Protein AF-A0AAW5EPS3-F1 (afdb_monomer_lite)

Organism: Novacetimonas hansenii (NCBI:txid436)

pLDDT: mean 77.71, std 15.54, range [30.34, 93.38]

Structure (mmCIF, N/CA/C/O backbone):
data_AF-A0AAW5EPS3-F1
#
_entry.id   AF-A0AAW5EPS3-F1
#
loop_
_atom_site.group_PDB
_atom_site.id
_atom_site.type_symbol
_atom_site.label_atom_id
_atom_site.label_alt_id
_atom_site.label_comp_id
_atom_site.label_asym_id
_atom_site.label_entity_id
_atom_site.label_seq_id
_atom_site.pdbx_PDB_ins_code
_atom_site.Cartn_x
_atom_site.Cartn_y
_atom_site.Cartn_z
_atom_site.occupancy
_atom_site.B_iso_or_equiv
_atom_site.auth_seq_id
_atom_site.auth_comp_id
_atom_site.auth_asym_id
_atom_site.auth_atom_id
_atom_site.pdbx_PDB_model_num
ATOM 1 N N . MET A 1 1 ? -20.602 9.714 -17.953 1.00 30.34 1 MET A N 1
ATOM 2 C CA . MET A 1 1 ? -19.428 8.953 -18.424 1.00 30.34 1 MET A CA 1
ATOM 3 C C . MET A 1 1 ? -18.838 8.297 -17.198 1.00 30.34 1 MET A C 1
ATOM 5 O O . MET A 1 1 ? -18.565 9.016 -16.251 1.00 30.34 1 MET A O 1
ATOM 9 N N . ALA A 1 2 ? -18.784 6.967 -17.155 1.00 32.94 2 ALA A N 1
ATOM 10 C CA . ALA A 1 2 ? -18.111 6.269 -16.069 1.00 32.94 2 ALA A CA 1
ATOM 11 C C . ALA A 1 2 ? -16.612 6.440 -16.312 1.00 32.94 2 ALA A C 1
ATOM 13 O O . ALA A 1 2 ? -16.101 5.952 -17.317 1.00 32.94 2 ALA A O 1
ATOM 14 N N . GLU A 1 3 ? -15.950 7.225 -15.469 1.00 43.50 3 GLU A N 1
ATOM 15 C CA . GLU A 1 3 ? -14.495 7.253 -15.432 1.00 43.50 3 GLU A CA 1
ATOM 16 C C . GLU A 1 3 ? -14.051 5.831 -15.085 1.00 43.50 3 GLU A C 1
ATOM 18 O O . GLU A 1 3 ? -14.301 5.343 -13.983 1.00 43.50 3 GLU A O 1
ATOM 23 N N . GLU A 1 4 ? -13.492 5.117 -16.064 1.00 44.28 4 GLU A N 1
ATOM 24 C CA . GLU A 1 4 ? -12.778 3.872 -15.809 1.00 44.28 4 GLU A CA 1
ATOM 25 C C . GLU A 1 4 ? -11.588 4.230 -14.924 1.00 44.28 4 GLU A C 1
ATOM 27 O O . GLU A 1 4 ? -10.543 4.677 -15.393 1.00 44.28 4 GLU A O 1
ATOM 32 N N . ILE A 1 5 ? -11.781 4.090 -13.616 1.00 52.78 5 ILE A N 1
ATOM 33 C CA . ILE A 1 5 ? -10.712 4.116 -12.627 1.00 52.78 5 ILE A CA 1
ATOM 34 C C . ILE A 1 5 ? -9.777 2.969 -13.010 1.00 52.78 5 ILE A C 1
ATOM 36 O O . ILE A 1 5 ? -10.083 1.799 -12.787 1.00 52.78 5 ILE A O 1
ATOM 40 N N . HIS A 1 6 ? -8.677 3.288 -13.686 1.00 59.16 6 HIS A N 1
ATOM 41 C CA . HIS A 1 6 ? -7.654 2.314 -14.034 1.00 59.16 6 HIS A CA 1
ATOM 42 C C . HIS A 1 6 ? -6.899 1.941 -12.759 1.00 59.16 6 HIS A C 1
ATOM 44 O O . HIS A 1 6 ? -5.887 2.528 -12.384 1.00 59.16 6 HIS A O 1
ATOM 50 N N . GLU A 1 7 ? -7.442 0.952 -12.066 1.00 67.50 7 GLU A N 1
ATOM 51 C CA . GLU A 1 7 ? -6.835 0.329 -10.904 1.00 67.50 7 GLU A CA 1
ATOM 52 C C . GLU A 1 7 ? -5.522 -0.352 -11.304 1.00 67.50 7 GLU A C 1
ATOM 54 O O . GLU A 1 7 ? -5.514 -1.332 -12.051 1.00 67.50 7 GLU A O 1
ATOM 59 N N . ILE A 1 8 ? -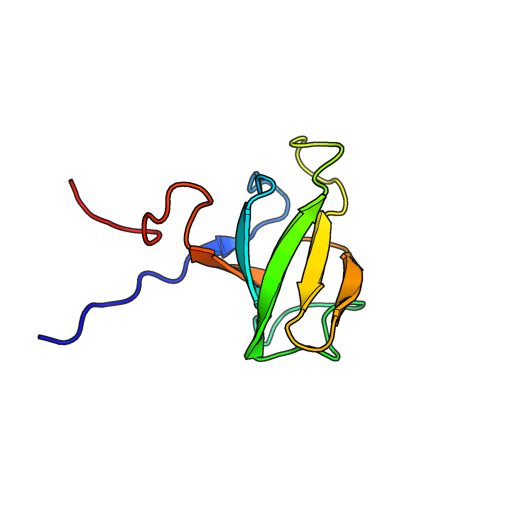4.390 0.154 -10.811 1.00 79.06 8 ILE A N 1
ATOM 60 C CA . ILE A 1 8 ? -3.093 -0.491 -11.041 1.00 79.06 8 ILE A CA 1
ATOM 61 C C . ILE A 1 8 ? -2.821 -1.433 -9.878 1.00 79.06 8 ILE A C 1
ATOM 63 O O . ILE A 1 8 ? -2.465 -0.998 -8.782 1.00 79.06 8 ILE A O 1
ATOM 67 N N . VAL A 1 9 ? -2.942 -2.736 -10.128 1.00 83.69 9 VAL A N 1
ATOM 68 C CA . VAL A 1 9 ? -2.493 -3.750 -9.171 1.00 83.69 9 VAL A CA 1
ATOM 69 C C . VAL A 1 9 ? -0.974 -3.663 -9.046 1.00 83.69 9 VAL A C 1
ATOM 71 O O . VAL A 1 9 ? -0.223 -3.800 -10.014 1.00 83.69 9 VAL A O 1
ATOM 74 N N . LEU A 1 10 ? -0.518 -3.405 -7.830 1.00 83.31 10 LEU A N 1
ATOM 75 C CA . LEU A 1 10 ? 0.880 -3.290 -7.482 1.00 83.31 10 LEU A CA 1
ATOM 76 C C . LEU A 1 10 ? 1.531 -4.666 -7.493 1.00 83.31 10 LEU A C 1
ATOM 78 O O . LEU A 1 10 ? 1.047 -5.634 -6.904 1.00 83.31 10 LEU A O 1
ATOM 82 N N . THR A 1 11 ? 2.680 -4.724 -8.154 1.00 80.31 11 THR A N 1
ATOM 83 C CA . THR A 1 11 ? 3.563 -5.886 -8.149 1.00 80.31 11 THR A CA 1
ATOM 84 C C . THR A 1 11 ? 4.697 -5.648 -7.158 1.00 80.31 11 THR A C 1
ATOM 86 O O . THR A 1 11 ? 4.947 -4.520 -6.729 1.00 80.31 11 THR A O 1
ATOM 89 N N . GLU A 1 12 ? 5.455 -6.691 -6.830 1.00 74.62 12 GLU A N 1
ATOM 90 C CA . GLU A 1 12 ? 6.671 -6.580 -6.009 1.00 74.62 12 GLU A CA 1
ATOM 91 C C . GLU A 1 12 ? 7.685 -5.542 -6.530 1.00 74.62 12 GLU A C 1
ATOM 93 O O . GLU A 1 12 ? 8.464 -4.982 -5.753 1.00 74.62 12 GLU A O 1
ATOM 98 N N . ASN A 1 13 ? 7.651 -5.246 -7.832 1.00 73.38 13 ASN A N 1
ATOM 99 C CA . ASN A 1 13 ? 8.558 -4.321 -8.503 1.00 73.38 13 ASN A CA 1
ATOM 100 C C . ASN A 1 13 ? 8.029 -2.890 -8.585 1.00 73.38 13 ASN A C 1
ATOM 102 O O . ASN A 1 13 ? 8.790 -1.994 -8.962 1.00 73.38 13 ASN A O 1
ATOM 106 N N . THR A 1 14 ? 6.759 -2.661 -8.251 1.00 77.75 14 THR A N 1
ATOM 107 C CA . THR A 1 14 ? 6.192 -1.319 -8.312 1.00 77.75 14 THR A CA 1
ATOM 108 C C . THR A 1 14 ? 6.781 -0.459 -7.198 1.00 77.75 14 THR A C 1
ATOM 110 O O . THR A 1 14 ? 6.882 -0.885 -6.046 1.00 77.75 14 THR A O 1
ATOM 113 N N . ILE A 1 15 ? 7.208 0.750 -7.551 1.00 78.56 15 ILE A N 1
ATOM 114 C CA . ILE A 1 15 ? 7.714 1.726 -6.589 1.00 78.56 15 ILE A CA 1
ATOM 115 C C . ILE A 1 15 ? 6.510 2.478 -6.030 1.00 78.56 15 ILE A C 1
ATOM 117 O O . ILE A 1 15 ? 5.729 3.033 -6.796 1.00 78.56 15 ILE A O 1
ATOM 121 N N . LEU A 1 16 ? 6.383 2.472 -4.706 1.00 81.00 16 LEU A N 1
ATOM 122 C CA . LEU A 1 16 ? 5.441 3.300 -3.965 1.00 81.00 16 LEU A CA 1
ATOM 123 C C . LEU A 1 16 ? 6.216 4.411 -3.278 1.00 81.00 16 LEU A C 1
ATOM 125 O O . LEU A 1 16 ? 7.248 4.155 -2.651 1.00 81.00 16 LEU A O 1
ATOM 129 N N . LEU A 1 17 ? 5.698 5.621 -3.372 1.00 84.44 17 LEU A N 1
ATOM 130 C CA . LEU A 1 17 ? 6.238 6.796 -2.721 1.00 84.44 17 LEU A CA 1
ATOM 131 C C . LEU A 1 17 ? 5.394 7.150 -1.492 1.00 84.44 17 LEU A C 1
ATOM 133 O O . LEU A 1 17 ? 4.185 6.898 -1.466 1.00 84.44 17 LEU A O 1
ATOM 137 N N . PRO A 1 18 ? 6.005 7.738 -0.450 1.00 87.00 18 PRO A N 1
ATOM 138 C CA . PRO A 1 18 ? 5.248 8.281 0.666 1.00 87.00 18 PRO A CA 1
ATOM 139 C C . PRO A 1 18 ? 4.259 9.330 0.152 1.00 87.00 18 PRO A C 1
ATOM 141 O O . PRO A 1 18 ? 4.646 10.276 -0.532 1.00 87.00 18 PRO A O 1
ATOM 144 N N . GLY A 1 19 ? 2.983 9.163 0.477 1.00 85.50 19 GLY A N 1
ATOM 145 C CA . GLY A 1 19 ? 1.894 9.984 -0.040 1.00 85.50 19 GLY A CA 1
ATOM 146 C C . GLY A 1 19 ? 0.946 9.245 -0.978 1.00 85.50 19 GLY A C 1
ATOM 147 O O . GLY A 1 19 ? -0.225 9.618 -1.006 1.00 85.50 19 GLY A O 1
ATOM 148 N N . ASP A 1 20 ? 1.410 8.199 -1.670 1.00 88.00 20 ASP A N 1
ATOM 149 C CA . ASP A 1 20 ? 0.572 7.392 -2.563 1.00 88.00 20 ASP A CA 1
ATOM 150 C C . ASP A 1 20 ? -0.565 6.724 -1.777 1.00 88.00 20 ASP A C 1
ATOM 152 O O . ASP A 1 20 ? -0.349 6.172 -0.689 1.00 88.00 20 ASP A O 1
ATOM 156 N N . LYS A 1 21 ? -1.776 6.751 -2.333 1.00 89.25 21 LYS A N 1
ATOM 157 C CA . LYS A 1 21 ? -2.929 6.030 -1.795 1.00 89.25 21 LYS A CA 1
ATOM 158 C C . LYS A 1 21 ? -3.079 4.696 -2.493 1.00 89.25 21 LYS A C 1
ATOM 160 O O . LYS A 1 21 ? -2.991 4.579 -3.717 1.00 89.25 21 LYS A O 1
ATOM 165 N N . VAL A 1 22 ? -3.330 3.686 -1.680 1.00 89.50 22 VAL A N 1
ATOM 166 C CA . VAL A 1 22 ? -3.522 2.318 -2.120 1.00 89.50 22 VAL A CA 1
ATOM 167 C C . VAL A 1 22 ? -4.777 1.747 -1.488 1.00 89.50 22 VAL A C 1
ATOM 169 O O . VAL A 1 22 ? -5.099 2.035 -0.339 1.00 89.50 22 VAL A O 1
ATOM 172 N N . ARG A 1 23 ? -5.457 0.878 -2.216 1.00 91.75 23 ARG A N 1
ATOM 173 C CA . ARG A 1 23 ? -6.494 0.001 -1.695 1.00 91.75 23 ARG A CA 1
ATOM 174 C C . ARG A 1 23 ? -5.942 -1.403 -1.562 1.00 91.75 23 ARG A C 1
ATOM 176 O O . ARG A 1 23 ? -5.153 -1.859 -2.387 1.00 91.75 23 ARG A O 1
ATOM 183 N N . VAL A 1 24 ? -6.354 -2.113 -0.529 1.00 90.12 24 VAL A N 1
ATOM 184 C CA . VAL A 1 24 ? -5.969 -3.512 -0.366 1.00 90.12 24 VAL A CA 1
ATOM 185 C C . VAL A 1 24 ? -6.830 -4.381 -1.277 1.00 90.12 24 VAL A C 1
ATOM 187 O O . VAL A 1 24 ? -8.047 -4.454 -1.099 1.00 90.12 24 VAL A O 1
ATOM 190 N N . GLY A 1 25 ? -6.201 -5.040 -2.250 1.00 87.50 25 GLY A N 1
ATOM 191 C CA . GLY A 1 25 ? -6.886 -5.956 -3.153 1.00 87.50 25 GLY A CA 1
ATOM 192 C C . GLY A 1 25 ? -7.301 -7.270 -2.473 1.00 87.50 25 GLY A C 1
ATOM 193 O O . GLY A 1 25 ? -6.761 -7.633 -1.423 1.00 87.50 25 GLY A O 1
ATOM 194 N N . PRO A 1 26 ? -8.247 -8.013 -3.072 1.00 84.19 26 PRO A N 1
ATOM 195 C CA . PRO A 1 26 ? -8.742 -9.279 -2.526 1.00 84.19 26 PRO A CA 1
ATOM 196 C C . PR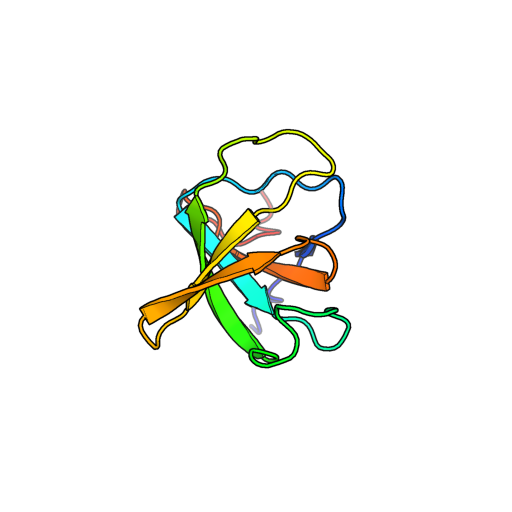O A 1 26 ? -7.675 -10.385 -2.490 1.00 84.19 26 PRO A C 1
ATOM 198 O O . PRO A 1 26 ? -7.726 -11.258 -1.626 1.00 84.19 26 PRO A O 1
ATOM 201 N N . ASP A 1 27 ? -6.685 -10.318 -3.382 1.00 81.31 27 ASP A N 1
ATOM 202 C CA . ASP A 1 27 ? -5.591 -11.289 -3.506 1.00 81.31 27 ASP A CA 1
ATOM 203 C C . ASP A 1 27 ? -4.375 -10.969 -2.619 1.00 81.31 27 ASP A C 1
ATOM 205 O O . ASP A 1 27 ? -3.315 -11.592 -2.742 1.00 81.31 27 ASP A O 1
ATOM 209 N N . VAL A 1 28 ? -4.486 -9.992 -1.712 1.00 84.75 28 VAL A N 1
ATOM 210 C CA . VAL A 1 28 ? -3.373 -9.638 -0.830 1.00 84.75 28 VAL A CA 1
ATOM 211 C C . VAL A 1 28 ? -3.079 -10.757 0.176 1.00 84.75 28 VAL A C 1
ATOM 213 O O . VAL A 1 28 ? -3.966 -11.412 0.731 1.00 84.75 28 VAL A O 1
ATOM 216 N N . SER A 1 29 ? -1.799 -10.921 0.496 1.00 81.12 29 SER A N 1
ATOM 217 C CA . SER A 1 29 ? -1.359 -11.786 1.590 1.00 81.12 29 SER A CA 1
ATOM 218 C C . SER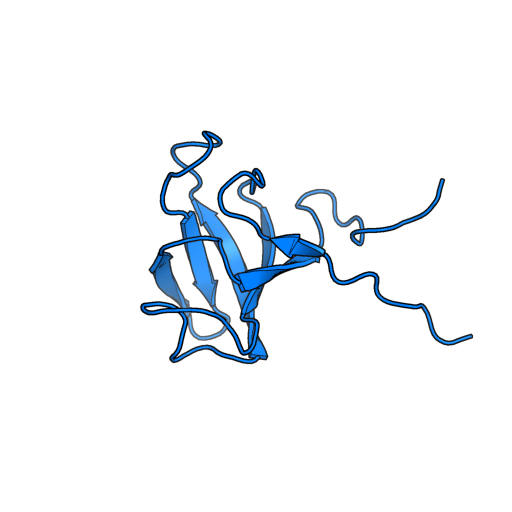 A 1 29 ? -1.265 -11.039 2.928 1.00 81.12 29 SER A C 1
ATOM 220 O O . SER A 1 29 ? -1.370 -9.813 3.011 1.00 81.12 29 SER A O 1
ATOM 222 N N . SER A 1 30 ? -1.061 -11.795 4.012 1.00 80.50 30 SER A N 1
ATOM 223 C CA . SER A 1 30 ? -0.701 -11.227 5.318 1.00 80.50 30 SER A CA 1
ATOM 224 C C . SER A 1 30 ? 0.516 -10.295 5.170 1.00 80.50 30 SER A C 1
ATOM 226 O O . SER A 1 30 ? 1.435 -10.637 4.419 1.00 80.50 30 SER A O 1
ATOM 228 N N . PRO A 1 31 ? 0.565 -9.135 5.847 1.00 84.69 31 PRO A N 1
ATOM 229 C CA . PRO A 1 31 ? -0.323 -8.688 6.929 1.00 84.69 31 PRO A CA 1
ATOM 230 C C . PRO A 1 31 ? -1.529 -7.834 6.511 1.00 84.69 31 PRO A C 1
ATOM 232 O O . PRO A 1 31 ? -2.350 -7.509 7.361 1.00 84.69 31 PRO A O 1
ATOM 235 N N . PHE A 1 32 ? -1.691 -7.493 5.232 1.00 87.12 32 PHE A N 1
ATOM 236 C CA . PHE A 1 32 ? -2.783 -6.613 4.788 1.00 87.12 32 PHE A CA 1
ATOM 237 C C . PHE A 1 32 ? -4.135 -7.321 4.641 1.00 87.12 32 PHE A C 1
ATOM 239 O O . PHE A 1 32 ? -5.154 -6.665 4.471 1.00 87.12 32 PHE A O 1
ATOM 246 N N . LYS A 1 33 ? -4.179 -8.654 4.751 1.00 86.94 33 LYS A N 1
ATOM 247 C CA . LYS A 1 33 ? -5.405 -9.453 4.582 1.00 86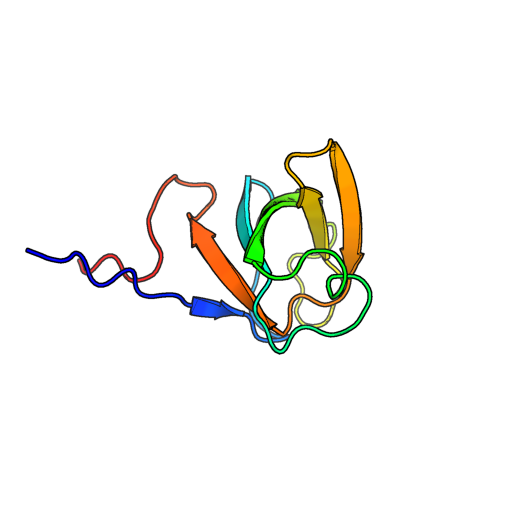.94 33 LYS A CA 1
ATOM 248 C C . LYS A 1 33 ? -6.564 -9.035 5.503 1.00 86.94 33 LYS A C 1
ATOM 250 O O . LYS A 1 33 ? -7.720 -9.198 5.133 1.00 86.94 33 LYS A O 1
ATOM 255 N N . SER A 1 34 ? -6.281 -8.490 6.687 1.00 87.75 34 SER A N 1
ATOM 256 C CA . SER A 1 34 ? -7.315 -7.971 7.601 1.00 87.75 34 SER A CA 1
ATOM 257 C C . SER A 1 34 ? -7.945 -6.653 7.139 1.00 87.75 34 SER A C 1
ATOM 259 O O . SER A 1 34 ? -8.936 -6.229 7.721 1.00 87.75 34 SER A O 1
ATOM 261 N N . LYS A 1 35 ? -7.372 -6.023 6.112 1.00 88.88 35 LYS A N 1
ATOM 262 C CA . LYS A 1 35 ? -7.713 -4.699 5.592 1.00 88.88 35 LYS A CA 1
ATOM 263 C C . LYS A 1 35 ? -8.217 -4.739 4.148 1.00 88.88 35 LYS A C 1
ATOM 265 O O . LYS A 1 35 ? -8.184 -3.723 3.471 1.00 88.88 35 LYS A O 1
ATOM 270 N N . ILE A 1 36 ? -8.651 -5.901 3.647 1.00 88.62 36 ILE A N 1
ATOM 271 C CA . ILE A 1 36 ? -9.162 -6.055 2.271 1.00 88.62 36 ILE A CA 1
ATOM 272 C C . ILE A 1 36 ? -10.279 -5.042 1.993 1.00 88.62 36 ILE A C 1
ATOM 274 O O . ILE A 1 36 ? -11.186 -4.875 2.805 1.00 88.62 36 ILE A O 1
ATOM 278 N N . ASN A 1 37 ? -10.220 -4.404 0.821 1.00 87.19 37 ASN A N 1
ATOM 279 C CA . ASN A 1 37 ? -11.088 -3.307 0.382 1.00 87.19 37 ASN A CA 1
ATOM 280 C C . ASN A 1 37 ? -10.970 -2.007 1.192 1.00 87.19 37 ASN A C 1
ATOM 282 O O . ASN A 1 37 ? -11.659 -1.044 0.862 1.00 87.19 37 ASN A O 1
ATOM 286 N N . GLU A 1 38 ? -10.096 -1.935 2.199 1.00 90.12 38 GLU A N 1
ATOM 287 C CA . GLU A 1 38 ? -9.782 -0.671 2.859 1.00 90.12 38 GLU A CA 1
ATOM 288 C C . GLU A 1 38 ? -8.732 0.112 2.072 1.00 90.12 38 GLU A C 1
ATOM 290 O O . GLU A 1 38 ? -7.823 -0.444 1.443 1.00 90.12 38 GLU A O 1
ATOM 295 N N . GLU A 1 39 ? -8.867 1.432 2.136 1.00 90.75 39 GLU A N 1
ATOM 296 C CA . GLU A 1 39 ? -7.869 2.366 1.644 1.00 90.75 39 GLU A CA 1
ATOM 297 C C . GLU A 1 39 ? -6.837 2.662 2.726 1.00 90.75 39 GLU A C 1
ATOM 299 O O . GLU A 1 39 ? -7.136 2.771 3.919 1.00 90.75 39 GLU A O 1
ATOM 304 N N . GLY A 1 40 ? -5.605 2.828 2.281 1.00 91.31 40 GLY A N 1
ATOM 305 C CA . GLY A 1 40 ? -4.501 3.246 3.105 1.00 91.31 40 GLY A CA 1
ATOM 306 C C . GLY A 1 40 ? -3.561 4.151 2.330 1.00 91.31 40 GLY A C 1
ATOM 307 O O . GLY A 1 40 ? -3.538 4.196 1.101 1.00 91.31 40 GLY A O 1
ATOM 308 N N . LYS A 1 41 ? -2.768 4.897 3.077 1.00 91.56 41 LYS A N 1
ATOM 309 C CA . LYS A 1 41 ? -1.767 5.809 2.555 1.00 91.56 41 LYS A CA 1
ATOM 310 C C . LYS A 1 41 ? -0.390 5.242 2.836 1.00 91.56 41 LYS A C 1
ATOM 312 O O . LYS A 1 41 ? -0.079 4.894 3.974 1.00 91.56 41 LYS A O 1
ATOM 317 N N . CYS A 1 42 ? 0.454 5.177 1.820 1.00 89.25 42 CYS A N 1
ATOM 318 C CA . CYS A 1 42 ? 1.866 4.899 2.014 1.00 89.25 42 CYS A CA 1
ATOM 319 C C . CYS A 1 42 ? 2.472 6.049 2.828 1.00 89.25 42 CYS A C 1
ATOM 321 O O . CYS A 1 42 ? 2.463 7.196 2.382 1.00 89.25 42 CYS A O 1
ATOM 323 N N . ILE A 1 43 ? 2.948 5.769 4.038 1.00 88.00 43 ILE A N 1
ATOM 324 C CA . ILE A 1 43 ? 3.542 6.797 4.913 1.00 88.00 43 ILE A CA 1
ATOM 325 C C . ILE A 1 43 ? 5.052 6.685 5.006 1.00 88.00 43 ILE A C 1
ATOM 327 O O . ILE A 1 43 ? 5.724 7.664 5.310 1.00 88.00 43 ILE A O 1
ATOM 331 N N . ASP A 1 44 ? 5.582 5.499 4.743 1.00 76.88 44 ASP A N 1
ATOM 332 C CA . ASP A 1 44 ? 6.994 5.237 4.888 1.00 76.88 44 ASP A CA 1
ATOM 333 C C . ASP A 1 44 ? 7.431 4.190 3.865 1.00 76.88 44 ASP A C 1
ATOM 335 O O . ASP A 1 44 ? 6.897 3.078 3.769 1.00 76.88 44 ASP A O 1
ATOM 339 N N . ALA A 1 45 ? 8.407 4.607 3.069 1.00 62.50 45 ALA A N 1
ATOM 340 C CA . ALA A 1 45 ? 8.958 3.863 1.954 1.00 62.50 45 ALA A CA 1
ATOM 341 C C . ALA A 1 45 ? 10.482 3.824 2.079 1.00 62.50 45 ALA A C 1
ATOM 343 O O . ALA A 1 45 ? 11.165 4.088 1.094 1.00 62.50 45 ALA A O 1
ATOM 344 N N . VAL A 1 46 ? 11.040 3.528 3.268 1.00 50.31 46 VAL A N 1
ATOM 345 C CA . VAL A 1 46 ? 12.504 3.626 3.529 1.00 50.31 46 VAL A CA 1
ATOM 346 C C . VAL A 1 46 ? 13.370 2.865 2.524 1.00 50.31 46 VAL A C 1
ATOM 348 O O . VAL A 1 46 ? 14.577 3.051 2.490 1.00 50.31 46 VAL A O 1
ATOM 351 N N . ASN A 1 47 ? 12.790 2.045 1.653 1.00 49.03 47 ASN A N 1
ATOM 352 C CA . ASN A 1 47 ? 13.396 1.829 0.356 1.00 49.03 47 ASN A CA 1
ATOM 353 C C . ASN A 1 47 ? 12.343 1.857 -0.762 1.00 49.03 47 ASN A C 1
ATOM 355 O O . ASN A 1 47 ? 11.660 0.853 -0.979 1.00 49.03 47 ASN A O 1
ATOM 359 N N . SER A 1 48 ? 12.335 2.913 -1.583 1.00 50.81 48 SER A N 1
ATOM 360 C CA . SER A 1 48 ? 11.840 2.907 -2.978 1.00 50.81 48 SER A CA 1
ATOM 361 C C . SER A 1 48 ? 12.601 1.910 -3.880 1.00 50.81 48 SER A C 1
ATOM 363 O O . SER A 1 48 ? 12.723 2.099 -5.088 1.00 50.81 48 SER A O 1
ATOM 365 N N . SER A 1 49 ? 13.136 0.838 -3.295 1.00 55.59 49 SER A N 1
ATOM 366 C CA . SER A 1 49 ? 13.797 -0.272 -3.954 1.00 55.59 49 SER A CA 1
ATOM 367 C C . SER A 1 49 ? 12.799 -1.415 -4.124 1.00 55.59 49 SER A C 1
ATOM 369 O O . SER A 1 49 ? 11.943 -1.709 -3.274 1.00 55.59 49 SER A O 1
ATOM 371 N N . ARG A 1 50 ? 12.909 -2.075 -5.272 1.00 64.06 50 ARG A N 1
ATOM 372 C CA . ARG A 1 50 ? 12.137 -3.268 -5.627 1.00 64.06 50 ARG A CA 1
ATOM 373 C C . ARG A 1 50 ? 12.303 -4.348 -4.542 1.00 64.06 50 ARG A C 1
ATOM 375 O O . ARG A 1 50 ? 13.380 -4.476 -3.970 1.00 64.06 50 ARG A O 1
ATOM 382 N N . GLY A 1 51 ? 11.226 -5.065 -4.216 1.00 65.62 51 GLY A N 1
ATOM 383 C CA . GLY A 1 51 ? 11.240 -6.183 -3.259 1.00 65.62 51 GLY A CA 1
ATOM 384 C C . GLY A 1 51 ? 11.183 -5.862 -1.754 1.00 65.62 51 GLY A C 1
ATOM 385 O O . GLY A 1 51 ? 11.116 -6.795 -0.959 1.00 65.62 51 GLY A O 1
ATOM 386 N N . LEU A 1 52 ? 11.186 -4.593 -1.322 1.00 76.75 52 LEU A N 1
ATOM 387 C CA . LEU A 1 52 ? 11.145 -4.253 0.112 1.00 76.75 52 LEU A CA 1
ATOM 388 C C . LEU A 1 52 ? 9.733 -3.973 0.647 1.00 76.75 52 LEU A C 1
ATOM 390 O O . LEU A 1 52 ? 8.827 -3.566 -0.079 1.00 76.75 52 LEU A O 1
ATOM 394 N N . SER A 1 53 ? 9.522 -4.222 1.941 1.00 82.06 53 SER A N 1
ATOM 395 C CA . SER A 1 53 ? 8.214 -4.006 2.566 1.00 82.06 53 SER A CA 1
ATOM 396 C C . SER A 1 53 ? 7.862 -2.518 2.625 1.00 82.06 53 SER A C 1
ATOM 398 O O . SER A 1 53 ? 8.731 -1.686 2.882 1.00 82.06 53 SER A O 1
ATOM 400 N N . VAL A 1 54 ? 6.585 -2.201 2.438 1.00 85.38 54 VAL A N 1
ATOM 401 C CA . VAL A 1 54 ? 6.023 -0.842 2.513 1.00 85.38 54 VAL A CA 1
ATOM 402 C C . VAL A 1 54 ? 5.215 -0.676 3.793 1.00 85.38 54 VAL A C 1
ATOM 404 O O . VAL A 1 54 ? 4.652 -1.660 4.281 1.00 85.38 54 VAL A O 1
ATOM 407 N N . GLN A 1 55 ? 5.157 0.540 4.342 1.00 90.56 55 GLN A N 1
ATOM 408 C CA . GLN A 1 55 ? 4.280 0.856 5.471 1.00 90.56 55 GLN A CA 1
ATOM 409 C C . GLN A 1 55 ? 3.063 1.642 5.002 1.00 90.56 55 GLN A C 1
ATOM 411 O O . GLN A 1 55 ? 3.186 2.746 4.464 1.00 90.56 55 GLN A O 1
ATOM 416 N N . ILE A 1 56 ? 1.888 1.074 5.244 1.00 90.31 56 ILE A N 1
ATOM 417 C CA . ILE A 1 56 ? 0.607 1.674 4.894 1.00 90.31 56 ILE A CA 1
ATOM 418 C C . ILE A 1 56 ? -0.112 2.072 6.181 1.00 90.31 56 ILE A C 1
ATOM 420 O O . ILE A 1 56 ? -0.300 1.240 7.072 1.00 90.31 56 ILE A O 1
ATOM 424 N N . GLN A 1 57 ? -0.499 3.342 6.268 1.00 93.38 57 GLN A N 1
ATOM 425 C CA . GLN A 1 57 ? -1.386 3.869 7.295 1.00 93.38 57 GLN A CA 1
ATOM 426 C C . GLN A 1 57 ? -2.830 3.797 6.806 1.00 93.38 57 GLN A C 1
ATOM 428 O O . GLN A 1 57 ? -3.166 4.374 5.775 1.00 93.38 57 GLN A O 1
ATOM 433 N N . PHE A 1 58 ? -3.680 3.111 7.554 1.00 91.81 58 PHE A N 1
ATOM 434 C CA . PHE A 1 58 ? -5.106 2.978 7.272 1.00 91.81 58 PHE A CA 1
ATOM 435 C C . PHE A 1 58 ? -5.919 4.075 7.959 1.00 91.81 58 PHE A C 1
ATOM 437 O O . PHE A 1 58 ? -5.439 4.754 8.870 1.00 91.81 58 PHE A O 1
ATOM 444 N N . ASN A 1 59 ? -7.176 4.223 7.541 1.00 87.50 59 ASN A N 1
ATOM 445 C CA . ASN A 1 59 ? -8.089 5.239 8.070 1.00 87.50 59 ASN A CA 1
ATOM 446 C C . ASN A 1 59 ? -8.390 5.086 9.572 1.00 87.50 59 ASN A C 1
ATOM 448 O O 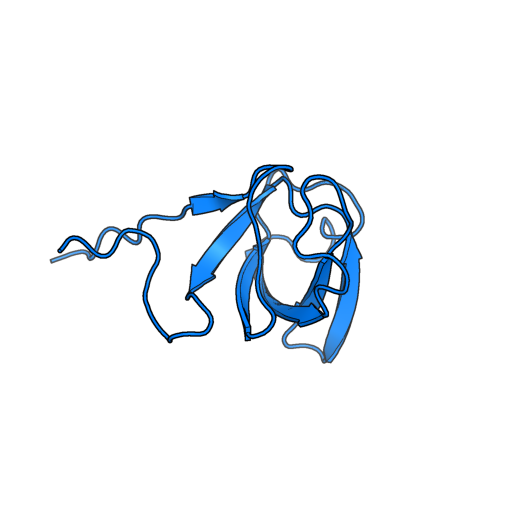. ASN A 1 59 ? -8.712 6.075 10.223 1.00 87.50 59 ASN A O 1
ATOM 452 N N . ASP A 1 60 ? -8.255 3.884 10.144 1.00 87.12 60 ASP A N 1
ATOM 453 C CA . ASP A 1 60 ? -8.390 3.673 11.594 1.00 87.12 60 ASP A CA 1
ATOM 454 C C . ASP A 1 60 ? -7.146 4.111 12.393 1.00 87.12 60 ASP A C 1
ATOM 456 O O . ASP A 1 60 ? -7.138 4.057 13.620 1.00 87.12 60 ASP A O 1
ATOM 460 N N . GLY A 1 61 ? -6.090 4.553 11.705 1.00 86.19 61 GLY A N 1
ATOM 461 C CA . GLY A 1 61 ? -4.810 4.930 12.296 1.00 86.19 61 GLY A CA 1
ATOM 462 C C . GLY A 1 61 ? -3.814 3.776 12.410 1.00 86.19 61 GLY A C 1
ATOM 463 O O . GLY A 1 61 ? -2.653 4.028 12.741 1.00 86.19 61 GLY A O 1
ATOM 464 N N . ALA A 1 62 ? -4.209 2.535 12.098 1.00 90.75 62 ALA A N 1
ATOM 465 C CA . ALA A 1 62 ? -3.293 1.402 12.058 1.00 90.75 62 ALA A CA 1
ATOM 466 C C . ALA A 1 62 ? -2.200 1.599 11.003 1.00 90.75 62 ALA A C 1
ATOM 468 O O . ALA A 1 62 ? -2.468 1.957 9.856 1.00 90.75 62 ALA A O 1
ATOM 469 N N . ILE A 1 63 ? -0.960 1.296 11.385 1.00 91.56 63 ILE A N 1
ATOM 470 C CA . ILE A 1 63 ? 0.192 1.275 10.485 1.00 91.56 63 ILE A CA 1
ATOM 471 C C . ILE A 1 63 ? 0.634 -0.174 10.338 1.00 91.56 63 ILE A C 1
ATOM 473 O O . ILE A 1 63 ? 1.041 -0.811 11.311 1.00 91.56 63 ILE A O 1
ATOM 477 N N . ILE A 1 64 ? 0.560 -0.695 9.118 1.00 90.88 64 ILE A N 1
ATOM 478 C CA . ILE A 1 64 ? 0.939 -2.074 8.814 1.00 90.88 64 ILE A CA 1
ATOM 479 C C . ILE A 1 64 ? 2.096 -2.062 7.819 1.00 90.88 64 ILE A C 1
ATOM 481 O O . ILE A 1 64 ? 2.044 -1.399 6.783 1.00 90.88 64 ILE A O 1
ATOM 485 N N . LYS A 1 65 ? 3.140 -2.837 8.125 1.00 89.38 65 LYS A N 1
ATOM 486 C CA . LYS A 1 65 ? 4.300 -3.046 7.255 1.00 89.38 65 LYS A CA 1
ATOM 487 C C . LYS A 1 65 ? 4.191 -4.390 6.546 1.00 89.38 65 LYS A C 1
ATOM 489 O O . LYS A 1 65 ? 4.171 -5.416 7.217 1.00 89.38 65 LYS A O 1
ATOM 494 N N . GLY A 1 66 ? 4.174 -4.408 5.217 1.00 86.38 66 GLY A N 1
ATOM 495 C CA . GLY A 1 66 ? 3.961 -5.642 4.455 1.00 86.38 66 GLY A CA 1
ATOM 496 C C . GLY A 1 66 ? 4.446 -5.594 3.010 1.00 86.38 66 GLY A C 1
ATOM 497 O O . GLY A 1 66 ? 5.060 -4.621 2.574 1.00 86.38 66 GLY A O 1
ATOM 498 N N . SER A 1 67 ? 4.192 -6.673 2.265 1.00 84.25 67 SER A N 1
ATOM 499 C CA . SER A 1 67 ? 4.483 -6.719 0.830 1.00 84.25 67 SER A CA 1
ATOM 500 C C . SER A 1 67 ? 3.476 -5.879 0.055 1.00 84.25 67 SER A C 1
ATOM 502 O O . SER A 1 67 ? 2.279 -5.942 0.310 1.00 84.25 67 SER A O 1
ATOM 504 N N . ARG A 1 68 ? 3.968 -5.119 -0.921 1.00 83.25 68 ARG A N 1
ATOM 505 C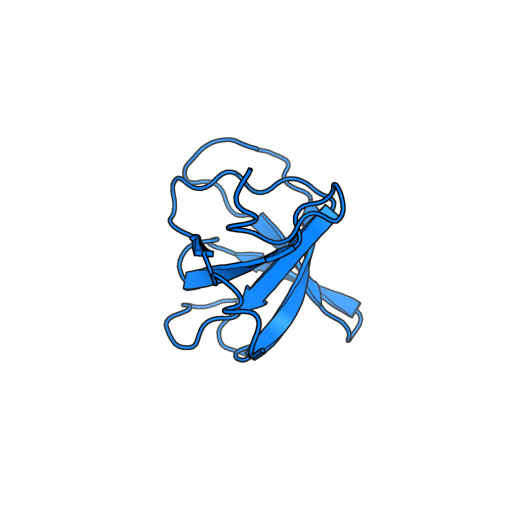 CA . ARG A 1 68 ? 3.139 -4.301 -1.814 1.00 83.25 68 ARG A CA 1
ATOM 506 C C . ARG A 1 68 ? 2.357 -5.116 -2.850 1.00 83.25 68 ARG A C 1
ATOM 508 O O . ARG A 1 68 ? 1.456 -4.577 -3.477 1.00 83.25 68 ARG A O 1
ATOM 515 N N . SER A 1 69 ? 2.712 -6.388 -3.048 1.00 83.69 69 SER A N 1
ATOM 516 C CA . SER A 1 69 ? 2.033 -7.255 -4.015 1.00 83.69 69 SER A CA 1
ATOM 517 C C . SER A 1 69 ? 0.568 -7.459 -3.624 1.00 83.69 69 SER A C 1
ATOM 519 O O . SER A 1 69 ? 0.286 -7.828 -2.482 1.00 83.69 69 SER A O 1
ATOM 521 N N . GLY A 1 70 ? -0.351 -7.213 -4.557 1.00 82.00 70 GLY A N 1
ATOM 522 C CA . GLY A 1 70 ? -1.796 -7.325 -4.323 1.00 82.00 70 GLY A CA 1
ATOM 523 C C . GLY A 1 70 ? -2.439 -6.085 -3.693 1.00 82.00 70 GLY A C 1
ATOM 524 O O . GLY A 1 70 ? -3.651 -6.061 -3.492 1.00 82.00 70 GLY A O 1
ATOM 525 N N . LEU A 1 71 ? -1.663 -5.037 -3.407 1.00 87.81 71 LEU A N 1
ATOM 526 C CA . LEU A 1 71 ? -2.217 -3.699 -3.207 1.00 87.81 71 LEU A CA 1
ATOM 527 C C . LEU A 1 71 ? -2.602 -3.104 -4.565 1.00 87.81 71 LEU A C 1
ATOM 529 O O . LEU A 1 71 ? -2.087 -3.510 -5.600 1.00 87.81 71 LEU A O 1
ATOM 533 N N . ILE A 1 72 ? -3.495 -2.131 -4.569 1.00 89.56 72 ILE A N 1
ATOM 534 C CA . ILE A 1 72 ? -3.994 -1.471 -5.769 1.00 89.56 72 ILE A CA 1
ATOM 535 C C . ILE A 1 72 ? -3.724 0.014 -5.606 1.00 89.56 72 ILE A C 1
ATOM 537 O O . ILE A 1 72 ? -4.195 0.610 -4.646 1.00 89.56 72 ILE A O 1
ATOM 541 N N . LEU A 1 73 ? -2.966 0.623 -6.510 1.00 87.88 73 LEU A N 1
ATOM 542 C CA . LEU A 1 73 ? -2.776 2.067 -6.502 1.00 87.88 73 LEU A CA 1
ATOM 543 C C . LEU A 1 73 ? -4.080 2.747 -6.913 1.00 87.88 73 LEU A C 1
ATOM 545 O O . LEU A 1 73 ? -4.634 2.428 -7.967 1.00 87.88 73 LEU A O 1
ATOM 549 N N . THR A 1 74 ? -4.542 3.684 -6.092 1.00 86.88 74 THR A N 1
ATOM 550 C CA . THR A 1 74 ? -5.751 4.478 -6.350 1.00 86.88 74 THR A CA 1
ATOM 551 C C . THR A 1 74 ? -5.427 5.946 -6.598 1.00 86.88 74 THR A C 1
ATOM 553 O O . THR A 1 74 ? -6.145 6.605 -7.342 1.00 86.88 74 THR A O 1
ATOM 556 N N . GLU A 1 75 ? -4.327 6.454 -6.039 1.00 86.50 75 GLU A N 1
ATOM 557 C CA . GLU A 1 75 ? -3.890 7.839 -6.223 1.00 86.50 75 GLU A CA 1
ATOM 558 C C . GLU A 1 75 ? -2.377 7.953 -6.015 1.00 86.50 75 GLU A C 1
ATOM 560 O O . GLU A 1 75 ? -1.827 7.394 -5.064 1.00 86.50 75 GLU A O 1
ATOM 565 N N . PHE A 1 76 ? -1.697 8.703 -6.874 1.00 84.12 76 PHE A N 1
ATOM 566 C CA . PHE A 1 76 ? -0.307 9.085 -6.642 1.00 84.12 76 PHE A CA 1
ATOM 567 C C . PHE A 1 76 ? -0.209 10.208 -5.607 1.00 84.12 76 PHE A C 1
ATOM 569 O O . PHE A 1 76 ? -1.120 11.019 -5.461 1.00 84.12 76 PHE A O 1
ATOM 576 N N . TYR A 1 77 ? 0.946 10.344 -4.960 1.00 81.31 77 TYR A N 1
ATOM 577 C CA . TYR A 1 77 ? 1.255 11.421 -4.015 1.00 81.31 77 TYR A CA 1
ATOM 578 C C . TYR A 1 77 ? 1.090 12.828 -4.620 1.00 81.31 77 TYR A C 1
ATOM 580 O O . TYR A 1 77 ? 0.930 13.804 -3.890 1.00 81.31 77 TYR A O 1
ATOM 588 N N . THR A 1 78 ? 1.131 12.940 -5.952 1.00 78.06 78 THR A N 1
ATOM 589 C CA . THR A 1 78 ? 0.870 14.169 -6.716 1.00 78.06 78 THR A CA 1
ATOM 590 C C . THR A 1 78 ? -0.619 14.510 -6.837 1.00 78.06 78 THR A C 1
ATOM 592 O O . THR A 1 78 ? -0.951 15.562 -7.380 1.00 78.06 78 THR A O 1
ATOM 595 N N . GLY A 1 79 ? -1.516 13.639 -6.365 1.00 71.06 79 GLY A N 1
ATOM 596 C CA . GLY A 1 79 ? -2.965 13.731 -6.551 1.00 71.06 79 GLY A CA 1
ATOM 597 C C . GLY A 1 79 ? -3.452 13.209 -7.907 1.00 71.06 79 GLY A C 1
ATOM 598 O O . GLY A 1 79 ? -4.629 13.347 -8.224 1.00 71.06 79 GLY A O 1
ATOM 599 N N . ALA A 1 80 ? -2.568 12.630 -8.727 1.00 76.31 80 ALA A N 1
ATOM 600 C CA . ALA A 1 80 ? -2.945 12.066 -10.019 1.00 76.31 80 ALA A CA 1
ATOM 601 C C . ALA A 1 80 ? -3.572 10.674 -9.856 1.00 76.31 80 ALA A C 1
ATOM 603 O O . ALA A 1 80 ? -3.038 9.826 -9.139 1.00 76.31 80 ALA A O 1
ATOM 604 N N . ALA A 1 81 ? -4.666 10.414 -10.574 1.00 74.31 81 ALA A N 1
ATOM 605 C CA . ALA A 1 81 ? -5.215 9.070 -10.678 1.00 74.31 81 ALA A CA 1
ATOM 606 C C . ALA A 1 81 ? -4.301 8.187 -11.554 1.00 74.31 81 ALA A C 1
ATOM 608 O O . ALA A 1 81 ? -3.828 8.633 -12.610 1.00 74.31 81 ALA A O 1
ATOM 609 N N . PRO A 1 82 ? -4.045 6.933 -11.154 1.00 66.81 82 PRO A N 1
ATOM 610 C CA . PRO A 1 82 ? -3.345 5.985 -11.997 1.00 66.81 82 PRO A CA 1
ATOM 611 C C . PRO A 1 82 ? -4.133 5.727 -13.284 1.00 66.81 82 PRO A C 1
ATOM 613 O O . PRO A 1 82 ? -5.340 5.518 -13.267 1.00 66.81 82 PRO A O 1
ATOM 616 N N . GLY A 1 83 ? -3.441 5.803 -14.423 1.00 59.97 83 GLY A N 1
ATOM 617 C CA . GLY A 1 83 ? -4.052 5.638 -15.744 1.00 59.97 83 GLY A CA 1
ATOM 618 C C . GLY A 1 83 ? -4.689 6.896 -16.337 1.00 59.97 83 GLY A C 1
ATOM 619 O O . GLY A 1 83 ? -5.330 6.795 -17.383 1.00 59.97 83 GLY A O 1
ATOM 620 N N . GLY A 1 84 ? -4.468 8.075 -15.741 1.00 46.06 84 GLY A N 1
ATOM 621 C CA . GLY A 1 84 ? -4.757 9.351 -16.394 1.00 46.06 84 GLY A CA 1
ATOM 622 C C . GLY A 1 84 ? -4.032 9.436 -17.739 1.00 46.06 84 GLY A C 1
ATOM 623 O O . GLY A 1 84 ? -2.808 9.566 -17.789 1.00 46.06 84 GLY A O 1
ATOM 624 N N . LYS A 1 85 ? -4.787 9.304 -18.833 1.00 38.12 85 LYS A N 1
ATOM 625 C CA . LYS A 1 85 ? -4.274 9.529 -20.182 1.00 38.12 85 LYS A CA 1
ATOM 626 C C . LYS A 1 85 ? -3.866 10.994 -20.316 1.00 38.12 85 LYS A C 1
ATOM 628 O O . LYS A 1 85 ? -4.686 11.877 -20.076 1.00 38.12 85 LYS A O 1
ATOM 633 N N . TYR A 1 86 ? -2.616 11.220 -20.709 1.00 40.97 86 TYR A N 1
ATOM 634 C CA . TYR A 1 86 ? -2.277 12.388 -21.518 1.00 40.97 86 TYR A CA 1
ATOM 635 C C . TYR A 1 86 ? -2.768 12.150 -22.948 1.00 40.97 86 TYR A C 1
ATOM 637 O O . TYR A 1 86 ? -2.693 10.979 -23.400 1.00 40.97 86 TYR A O 1
#

Secondary structure (DSSP, 8-state):
-------EEPPTT----TT-EEEE-TTPPTTGGGGTT-EEEEEE-S--STT--EEEEETTS-EEEE--TTEEEEE-TTSPPTT---

Sequence (86 aa):
MAEEIHEIVLTENTILLPGDKVRVGPDVSSPFKSKINEEGKCIDAVNSSRGLSVQIQFNDGAIIKGSRSGLILTEFYTGAAPGGKY

Foldseek 3Di:
DPPPQPWAQDDLADQADQQWKKAQACPDDPPCNVRHRFIWTFHDCVDSGRRAWTWTQTPVRDIDTGGSGRIITQAHSVRDGPPPDD

Radius of gyration: 12.16 Å; chains: 1; bounding box: 33×26×34 Å